Protein AF-O86884-F1 (afdb_monomer_lite)

Organism: Streptococcus pyogenes (NCBI:txid1314)

Foldseek 3Di:
DKEFPPDPVVVVVVVVVVVDQDEYEFDPDPRIDDQVPDDPVHHYDDDCVVVVVCVVVDDPPDDDDDDYDPVRVVVVVVVVVVVVVVVVVVPD

Structure (mmCIF, N/CA/C/O backbone):
data_AF-O86884-F1
#
_entry.id   AF-O86884-F1
#
loop_
_atom_site.group_PDB
_atom_site.id
_atom_site.type_symbol
_atom_site.label_atom_id
_atom_site.label_alt_id
_atom_site.label_comp_id
_atom_site.label_asym_id
_atom_site.label_entity_id
_atom_site.label_seq_id
_atom_site.pdbx_PDB_ins_code
_atom_site.Cartn_x
_atom_site.Cartn_y
_atom_site.Cartn_z
_atom_site.occupancy
_atom_site.B_iso_or_equiv
_atom_site.auth_seq_id
_atom_site.auth_comp_id
_atom_site.auth_asym_id
_atom_site.auth_atom_id
_atom_site.pdbx_PDB_model_num
ATOM 1 N N . PHE A 1 1 ? -0.605 -1.532 1.226 1.00 97.69 1 PHE A N 1
ATOM 2 C CA . PHE A 1 1 ? 0.793 -1.427 0.758 1.00 97.69 1 PHE A CA 1
ATOM 3 C C . PHE A 1 1 ? 0.819 -1.177 -0.742 1.00 97.69 1 PHE A C 1
ATOM 5 O O . PHE A 1 1 ? 0.117 -1.877 -1.457 1.00 97.69 1 PHE A O 1
ATOM 12 N N . GLY A 1 2 ? 1.606 -0.206 -1.214 1.00 97.94 2 GLY A N 1
ATOM 13 C CA . GLY A 1 2 ? 1.804 0.050 -2.648 1.00 97.94 2 GLY A CA 1
ATOM 14 C C . GLY A 1 2 ? 3.269 0.361 -2.950 1.00 97.94 2 GLY A C 1
ATOM 15 O O . GLY A 1 2 ? 3.869 1.216 -2.294 1.00 97.94 2 GLY A O 1
ATOM 16 N N . ALA A 1 3 ? 3.871 -0.347 -3.905 1.00 97.81 3 ALA A N 1
ATOM 17 C CA . ALA A 1 3 ? 5.310 -0.302 -4.180 1.00 97.81 3 ALA A CA 1
ATOM 18 C C . ALA A 1 3 ? 5.628 0.064 -5.633 1.00 97.81 3 ALA A C 1
ATOM 20 O O . ALA A 1 3 ? 4.749 0.087 -6.485 1.00 97.81 3 ALA A O 1
ATOM 21 N N . ILE A 1 4 ? 6.903 0.347 -5.895 1.00 97.38 4 ILE A N 1
ATOM 22 C CA . ILE A 1 4 ? 7.455 0.388 -7.253 1.00 97.38 4 ILE A CA 1
ATOM 23 C C . ILE A 1 4 ? 8.280 -0.878 -7.494 1.00 97.38 4 ILE A C 1
ATOM 25 O O . ILE A 1 4 ? 8.764 -1.479 -6.533 1.00 97.38 4 ILE A O 1
ATOM 29 N N . ASP A 1 5 ? 8.429 -1.271 -8.752 1.00 93.50 5 ASP A N 1
ATOM 30 C CA . ASP A 1 5 ? 9.041 -2.538 -9.179 1.00 93.50 5 ASP A CA 1
ATOM 31 C C . ASP A 1 5 ? 10.525 -2.735 -8.814 1.00 93.50 5 ASP A C 1
ATOM 33 O O . ASP A 1 5 ? 10.994 -3.869 -8.795 1.00 93.50 5 ASP A O 1
ATOM 37 N N . THR A 1 6 ? 11.246 -1.676 -8.441 1.00 92.75 6 THR A N 1
ATOM 38 C CA . THR A 1 6 ? 12.650 -1.741 -7.995 1.00 92.75 6 THR A CA 1
ATOM 39 C C . THR A 1 6 ? 12.837 -2.114 -6.519 1.00 92.75 6 THR A C 1
ATOM 41 O O . THR A 1 6 ? 13.970 -2.212 -6.046 1.00 92.75 6 THR A O 1
ATOM 44 N N . LYS A 1 7 ? 11.753 -2.290 -5.751 1.00 91.38 7 LYS A N 1
ATOM 45 C CA . LYS A 1 7 ? 11.816 -2.627 -4.317 1.00 91.38 7 LYS A CA 1
ATOM 46 C C . LYS A 1 7 ? 11.929 -4.141 -4.070 1.00 91.38 7 LYS A C 1
ATOM 48 O O . LYS A 1 7 ? 11.409 -4.918 -4.869 1.00 91.38 7 LYS A O 1
ATOM 53 N N . PRO A 1 8 ? 12.483 -4.574 -2.917 1.00 96.00 8 PRO A N 1
ATOM 54 C CA . PRO A 1 8 ? 12.433 -5.971 -2.476 1.00 96.00 8 PRO A CA 1
ATOM 55 C C . PRO A 1 8 ? 11.017 -6.340 -1.990 1.00 96.00 8 PRO A C 1
ATOM 57 O O . PRO A 1 8 ? 10.760 -6.503 -0.801 1.00 96.00 8 PRO A O 1
ATOM 60 N N . ILE A 1 9 ? 10.053 -6.399 -2.914 1.00 96.88 9 ILE A N 1
ATOM 61 C CA . ILE A 1 9 ? 8.621 -6.504 -2.592 1.00 96.88 9 ILE A CA 1
ATOM 62 C C . ILE A 1 9 ? 8.308 -7.779 -1.809 1.00 96.88 9 ILE A C 1
ATOM 64 O O . ILE A 1 9 ? 7.555 -7.705 -0.845 1.00 96.88 9 ILE A O 1
ATOM 68 N N . ALA A 1 10 ? 8.894 -8.920 -2.180 1.00 95.88 10 ALA A N 1
ATOM 69 C CA . ALA A 1 10 ? 8.652 -10.188 -1.493 1.00 95.88 10 ALA A CA 1
ATOM 70 C C . ALA A 1 10 ? 9.015 -10.108 0.001 1.00 95.88 10 ALA A C 1
ATOM 72 O O . ALA A 1 10 ? 8.170 -10.397 0.846 1.00 95.88 10 ALA A O 1
ATOM 73 N N . ASP A 1 11 ? 10.215 -9.620 0.324 1.00 96.69 11 ASP A N 1
ATOM 74 C CA . ASP A 1 11 ? 10.687 -9.494 1.708 1.00 96.69 11 ASP A CA 1
ATOM 75 C C . ASP A 1 11 ? 9.841 -8.496 2.508 1.00 96.69 11 ASP A C 1
ATOM 77 O O . ASP A 1 11 ? 9.502 -8.730 3.668 1.00 96.69 11 ASP A O 1
ATOM 81 N N . MET A 1 12 ? 9.437 -7.388 1.876 1.00 97.19 12 MET A N 1
ATOM 82 C CA . MET A 1 12 ? 8.549 -6.408 2.503 1.00 97.19 12 MET A CA 1
ATOM 83 C C . MET A 1 12 ? 7.171 -7.000 2.817 1.00 97.19 12 MET A C 1
ATOM 85 O O . MET A 1 12 ? 6.623 -6.709 3.876 1.00 97.19 12 MET A O 1
ATOM 89 N N . LEU A 1 13 ? 6.601 -7.812 1.920 1.00 97.12 13 LEU A N 1
ATOM 90 C CA . LEU A 1 13 ? 5.315 -8.476 2.155 1.00 97.12 13 LEU A CA 1
ATOM 91 C C . LEU A 1 13 ? 5.415 -9.464 3.320 1.00 97.12 13 LEU A C 1
ATOM 93 O O . LEU A 1 13 ? 4.540 -9.444 4.180 1.00 97.12 13 LEU A O 1
ATOM 97 N N . VAL A 1 14 ? 6.498 -10.249 3.389 1.00 96.50 14 VAL A N 1
ATOM 98 C CA . VAL A 1 14 ? 6.765 -11.166 4.512 1.00 96.50 14 VAL A CA 1
ATOM 99 C C . VAL A 1 14 ? 6.874 -10.404 5.829 1.00 96.50 14 VAL A C 1
ATOM 101 O O . VAL A 1 14 ? 6.298 -10.818 6.824 1.00 96.50 14 VAL A O 1
ATOM 104 N N . ALA A 1 15 ? 7.567 -9.265 5.860 1.00 95.69 15 ALA A N 1
ATOM 105 C CA . ALA A 1 15 ? 7.659 -8.469 7.082 1.00 95.69 15 ALA A CA 1
ATOM 106 C C . ALA A 1 15 ? 6.302 -7.868 7.494 1.00 95.69 15 ALA A C 1
ATOM 108 O O . ALA A 1 15 ? 5.974 -7.828 8.677 1.00 95.69 15 ALA A O 1
ATOM 109 N N . LEU A 1 16 ? 5.510 -7.393 6.528 1.00 96.25 16 LEU A N 1
ATOM 110 C CA . LEU A 1 16 ? 4.239 -6.716 6.790 1.00 96.25 16 LEU A CA 1
ATOM 111 C C . LEU A 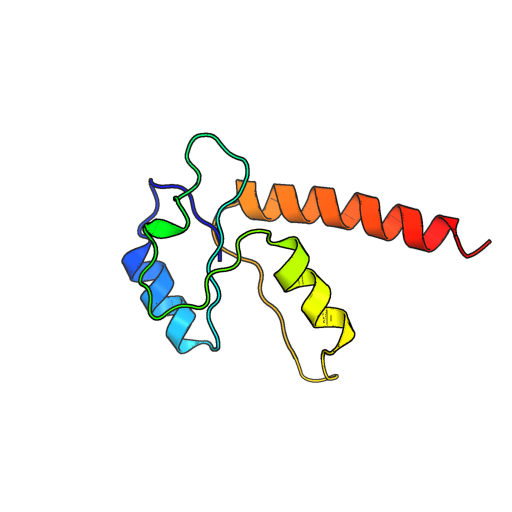1 16 ? 3.116 -7.681 7.189 1.00 96.25 16 LEU A C 1
ATOM 113 O O . LEU A 1 16 ? 2.306 -7.321 8.039 1.00 96.25 16 LEU A O 1
ATOM 117 N N . GLU A 1 17 ? 3.071 -8.891 6.625 1.00 95.12 17 GLU A N 1
ATOM 118 C CA . GLU A 1 17 ? 2.047 -9.892 6.967 1.00 95.12 17 GLU A CA 1
ATOM 119 C C . GLU A 1 17 ? 2.178 -10.404 8.414 1.00 95.12 17 GLU A C 1
ATOM 121 O O . GLU A 1 17 ? 1.207 -10.900 8.972 1.00 95.12 17 GLU A O 1
ATOM 126 N N . GLN A 1 18 ? 3.342 -10.228 9.056 1.00 94.69 18 GLN A N 1
ATOM 127 C CA . GLN A 1 18 ? 3.533 -10.546 10.480 1.00 94.69 18 GLN A CA 1
ATOM 128 C C . GLN A 1 18 ? 2.941 -9.492 11.429 1.00 94.69 18 GLN A C 1
ATOM 130 O O . GLN A 1 18 ? 2.792 -9.756 12.619 1.00 94.69 18 GLN A O 1
ATOM 135 N N . ILE A 1 19 ? 2.641 -8.287 10.935 1.00 92.44 19 ILE A N 1
ATOM 136 C CA . ILE A 1 19 ? 2.153 -7.174 11.764 1.00 92.44 19 ILE A CA 1
ATOM 137 C C . ILE A 1 19 ? 0.624 -7.205 11.870 1.00 92.44 19 ILE A C 1
ATOM 139 O O . ILE A 1 19 ? 0.07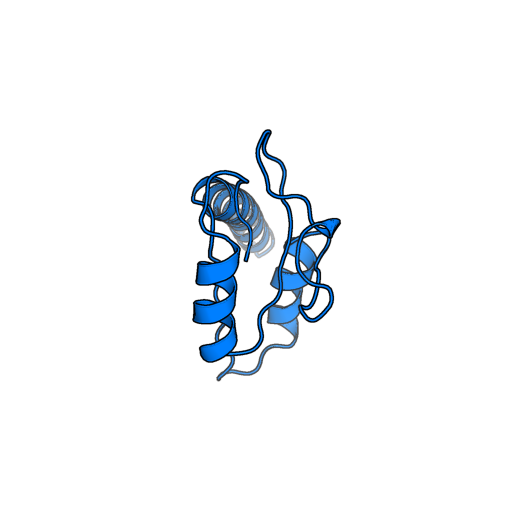0 -6.817 12.897 1.00 92.44 19 ILE A O 1
ATOM 143 N N . GLY A 1 20 ? -0.062 -7.661 10.821 1.00 91.69 20 GLY A N 1
ATOM 144 C CA . GLY A 1 20 ? -1.518 -7.756 10.778 1.00 91.69 20 GLY A CA 1
ATOM 145 C C . GLY A 1 20 ? -2.050 -7.930 9.358 1.00 91.69 20 GLY A C 1
ATOM 146 O O . GLY A 1 20 ? -1.307 -8.275 8.436 1.00 91.69 20 GLY A O 1
ATOM 147 N N . ASP A 1 21 ? -3.343 -7.655 9.182 1.00 94.00 21 ASP A N 1
ATOM 148 C CA . ASP A 1 21 ? -4.038 -7.824 7.906 1.00 94.00 21 ASP A CA 1
ATOM 149 C C . ASP A 1 21 ? -3.436 -6.942 6.804 1.00 94.00 21 ASP A C 1
ATOM 151 O O . ASP A 1 21 ? -3.522 -5.708 6.817 1.00 94.00 21 ASP A O 1
ATOM 155 N N . LEU A 1 22 ? -2.835 -7.590 5.805 1.00 96.44 22 LEU A N 1
ATOM 156 C CA . LEU A 1 22 ? -2.138 -6.917 4.719 1.00 96.44 22 LEU A CA 1
ATOM 157 C C . LEU A 1 22 ? -2.996 -6.844 3.455 1.00 96.44 22 LEU A C 1
ATOM 159 O O . LEU A 1 22 ? -3.280 -7.849 2.802 1.00 96.44 22 LEU A O 1
ATOM 163 N N . GLN A 1 23 ? -3.321 -5.614 3.060 1.00 97.38 23 GLN A N 1
ATOM 164 C CA . GLN A 1 23 ? -3.905 -5.309 1.757 1.00 97.38 23 GLN A CA 1
ATOM 165 C C . GLN A 1 23 ? -2.872 -4.654 0.834 1.00 97.38 23 GLN A C 1
ATOM 167 O O . GLN A 1 23 ? -2.090 -3.788 1.249 1.00 97.38 23 GLN A O 1
ATOM 172 N N . VAL A 1 24 ? -2.878 -5.039 -0.438 1.00 98.25 24 VAL A N 1
ATOM 173 C CA . VAL A 1 24 ? -1.973 -4.550 -1.485 1.00 98.25 24 VAL A CA 1
ATOM 174 C C . VAL A 1 24 ? -2.743 -3.772 -2.545 1.00 98.25 24 VAL A C 1
ATOM 176 O O . VAL A 1 24 ? -3.913 -4.036 -2.804 1.00 98.25 24 VAL A O 1
ATOM 179 N N . THR A 1 25 ? -2.096 -2.782 -3.146 1.00 98.19 25 THR A N 1
ATOM 180 C CA . THR A 1 25 ? -2.707 -1.918 -4.158 1.00 98.19 25 THR A CA 1
ATOM 181 C C . THR A 1 25 ? -1.655 -1.436 -5.152 1.00 98.19 25 THR A C 1
ATOM 183 O O . THR A 1 25 ? -0.456 -1.454 -4.856 1.00 98.19 25 THR A O 1
ATOM 186 N N . SER A 1 26 ? -2.106 -0.994 -6.322 1.00 97.56 26 SER A N 1
ATOM 187 C CA . SER A 1 26 ? -1.287 -0.241 -7.273 1.00 97.56 26 SER A CA 1
ATOM 188 C C . SER A 1 26 ? -1.718 1.228 -7.280 1.00 97.56 26 SER A C 1
ATOM 190 O O . SER A 1 26 ? -2.682 1.610 -6.620 1.00 97.56 26 SER A O 1
ATOM 192 N N . PHE A 1 27 ? -0.972 2.087 -7.965 1.00 95.75 27 PHE A N 1
ATOM 193 C CA . PHE A 1 27 ? -1.221 3.529 -7.964 1.00 95.75 27 PHE A CA 1
ATOM 194 C C . PHE A 1 27 ? -0.690 4.188 -9.236 1.00 95.75 27 PHE A C 1
ATOM 196 O O . PHE A 1 27 ? -0.032 3.547 -10.056 1.00 95.75 27 PHE A O 1
ATOM 203 N N . HIS A 1 28 ? -0.987 5.475 -9.425 1.00 93.19 28 HIS A N 1
ATOM 204 C CA . HIS A 1 28 ? -0.701 6.148 -10.685 1.00 93.19 28 HIS A CA 1
ATOM 205 C C . HIS A 1 28 ? 0.738 6.679 -10.725 1.00 93.19 28 HIS A C 1
ATOM 207 O O . HIS A 1 28 ? 1.020 7.832 -10.388 1.00 93.19 28 HIS A O 1
ATOM 213 N N . TYR A 1 29 ? 1.670 5.816 -11.130 1.00 94.25 29 TYR A N 1
ATOM 214 C CA . TYR A 1 29 ? 3.079 6.162 -11.308 1.00 94.25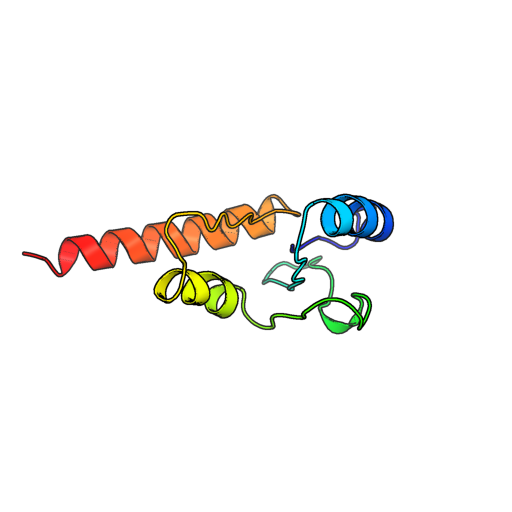 29 TYR A CA 1
ATOM 215 C C . TYR A 1 29 ? 3.747 5.226 -12.331 1.00 94.25 29 TYR A C 1
ATOM 217 O O . TYR A 1 29 ? 3.415 4.042 -12.326 1.00 94.25 29 TYR A O 1
ATOM 225 N N . PRO A 1 30 ? 4.696 5.695 -13.175 1.00 93.12 30 PRO A N 1
ATOM 226 C CA . PRO A 1 30 ? 5.242 4.899 -14.285 1.00 93.12 30 PRO A CA 1
ATOM 227 C C . PRO A 1 30 ? 5.754 3.507 -13.898 1.00 93.12 30 PRO A C 1
ATOM 229 O O . PRO A 1 30 ? 5.520 2.548 -14.621 1.00 93.12 30 PRO A O 1
ATOM 232 N N . ASN A 1 31 ? 6.388 3.395 -12.729 1.00 94.50 31 ASN A N 1
ATOM 233 C CA . ASN A 1 31 ? 6.981 2.143 -12.251 1.00 94.50 31 ASN A CA 1
ATOM 234 C C . ASN A 1 31 ? 6.207 1.553 -11.064 1.00 94.50 31 ASN A C 1
ATOM 236 O O . ASN A 1 31 ? 6.780 0.825 -10.251 1.00 94.50 31 ASN A O 1
ATOM 240 N N . ALA A 1 32 ? 4.936 1.926 -10.883 1.00 97.38 32 ALA A N 1
ATOM 241 C CA . ALA A 1 32 ? 4.102 1.319 -9.854 1.00 97.38 32 ALA A CA 1
ATOM 242 C C . ALA A 1 32 ? 4.001 -0.192 -10.090 1.00 97.38 32 ALA A C 1
ATOM 244 O O . ALA A 1 32 ? 3.829 -0.657 -11.216 1.00 97.38 32 ALA A O 1
ATOM 245 N N . TYR A 1 33 ? 4.116 -0.968 -9.015 1.00 97.88 33 TYR A N 1
ATOM 246 C CA . TYR A 1 33 ? 4.026 -2.413 -9.112 1.00 97.88 33 TYR A CA 1
ATOM 247 C C . TYR A 1 33 ? 2.587 -2.815 -9.479 1.00 97.88 33 TYR A C 1
ATOM 249 O O . TYR A 1 33 ? 1.652 -2.376 -8.797 1.00 97.88 33 TYR A O 1
ATOM 257 N N . PRO A 1 34 ? 2.381 -3.607 -10.546 1.00 97.06 34 PRO A N 1
ATOM 258 C CA . PRO A 1 34 ? 1.046 -4.007 -10.982 1.00 97.06 34 PRO A CA 1
ATOM 259 C C . PRO A 1 34 ? 0.314 -4.824 -9.919 1.00 97.06 34 PRO A C 1
ATOM 261 O O . PRO A 1 34 ? 0.917 -5.663 -9.244 1.00 97.06 34 PRO A O 1
ATOM 264 N N . LEU A 1 35 ? -0.995 -4.603 -9.793 1.00 97.56 35 LEU A N 1
ATOM 265 C CA . LEU A 1 35 ? -1.811 -5.238 -8.760 1.00 97.56 35 LEU A CA 1
ATOM 266 C C . LEU A 1 35 ? -1.837 -6.768 -8.910 1.00 97.56 35 LEU A C 1
ATOM 268 O O . LEU A 1 35 ? -1.804 -7.506 -7.928 1.00 97.56 35 LEU A O 1
ATOM 272 N N . GLU A 1 36 ? -1.836 -7.236 -10.152 1.00 96.75 36 GLU A N 1
ATOM 273 C CA . GLU A 1 36 ? -1.925 -8.639 -10.551 1.00 96.75 36 GLU A CA 1
ATOM 274 C C . GLU A 1 36 ? -0.647 -9.417 -10.222 1.00 96.75 36 GLU A C 1
ATOM 276 O O . GLU A 1 36 ? -0.683 -10.640 -10.114 1.00 96.75 36 GLU A O 1
ATOM 281 N N . LYS A 1 37 ? 0.482 -8.718 -10.039 1.00 96.81 37 LYS A N 1
ATOM 282 C CA . LYS A 1 37 ? 1.767 -9.337 -9.691 1.00 96.81 37 LYS A CA 1
ATOM 283 C C . LYS A 1 37 ? 1.920 -9.614 -8.195 1.00 96.81 37 LYS A C 1
ATOM 285 O O . LYS A 1 37 ? 2.820 -10.356 -7.808 1.00 96.81 37 LYS A O 1
ATOM 290 N N . TYR A 1 38 ? 1.076 -9.036 -7.341 1.00 97.31 38 TYR A N 1
ATOM 291 C CA . TYR A 1 38 ? 1.070 -9.397 -5.923 1.00 97.31 38 TYR A CA 1
ATOM 292 C C . TYR A 1 38 ? 0.547 -10.828 -5.728 1.00 97.31 38 TYR A C 1
ATOM 294 O O . TYR A 1 38 ? -0.330 -11.240 -6.475 1.00 97.31 38 TYR A O 1
ATOM 302 N N . PRO A 1 39 ? 0.993 -11.594 -4.718 1.00 96.00 39 PRO A N 1
ATOM 303 C CA . PRO A 1 39 ? 0.416 -12.908 -4.420 1.00 96.00 39 PRO A CA 1
ATOM 304 C C . PRO A 1 39 ? -1.099 -12.856 -4.158 1.00 96.00 39 PRO A C 1
ATOM 306 O O . PRO A 1 39 ? -1.583 -11.940 -3.497 1.00 96.00 39 PRO A O 1
ATOM 309 N N . GLU A 1 40 ? -1.847 -13.853 -4.643 1.00 95.25 40 GLU A N 1
ATOM 310 C CA . GLU A 1 40 ? -3.321 -13.913 -4.530 1.00 95.25 40 GLU A CA 1
ATOM 311 C C . GLU A 1 40 ? -3.835 -14.036 -3.094 1.00 95.25 40 GLU A C 1
ATOM 313 O O . GLU A 1 40 ? -4.974 -13.678 -2.816 1.00 95.25 40 GLU A O 1
ATOM 318 N N . ARG A 1 41 ? -2.991 -14.502 -2.168 1.00 94.94 41 ARG A N 1
ATOM 319 C CA . ARG A 1 41 ? -3.351 -14.632 -0.751 1.00 94.94 41 ARG A CA 1
ATOM 320 C C . ARG A 1 41 ? -3.598 -13.294 -0.047 1.00 94.94 41 ARG A C 1
ATOM 322 O O . ARG A 1 41 ? -4.191 -13.286 1.024 1.00 94.94 41 ARG A O 1
ATOM 329 N N . PHE A 1 42 ? -3.115 -12.181 -0.603 1.00 96.31 42 PHE A N 1
ATOM 330 C CA . PHE A 1 42 ? -3.326 -10.857 -0.023 1.00 96.31 42 PHE A CA 1
ATOM 331 C C . PHE A 1 42 ? -4.597 -10.219 -0.569 1.00 96.31 42 PHE A C 1
ATOM 333 O O . PHE A 1 42 ? -4.893 -10.323 -1.760 1.00 96.31 42 PHE A O 1
ATOM 340 N N . GLY A 1 43 ? -5.300 -9.469 0.282 1.00 96.25 43 GLY A N 1
ATOM 341 C CA . GLY A 1 43 ? -6.410 -8.636 -0.169 1.00 96.25 43 GLY A CA 1
ATOM 342 C C . GLY A 1 43 ? -5.914 -7.606 -1.183 1.00 96.25 43 GLY A C 1
ATOM 343 O O . GLY A 1 43 ? -5.048 -6.790 -0.869 1.00 96.25 43 GLY A O 1
ATOM 344 N N . ARG A 1 44 ? -6.438 -7.645 -2.409 1.00 97.50 44 ARG A N 1
ATOM 345 C CA . ARG A 1 44 ? -6.075 -6.712 -3.482 1.00 97.50 44 ARG A CA 1
ATOM 346 C C . ARG A 1 44 ? -7.115 -5.602 -3.574 1.00 97.50 44 ARG A C 1
ATOM 348 O O . ARG A 1 44 ? -8.292 -5.871 -3.789 1.00 97.50 44 ARG A O 1
ATOM 355 N N . VAL A 1 45 ? -6.666 -4.360 -3.450 1.00 96.69 45 VAL A N 1
ATOM 356 C CA . VAL A 1 45 ? -7.504 -3.162 -3.545 1.00 96.69 45 VAL A CA 1
ATOM 357 C C . VAL A 1 45 ? -7.160 -2.428 -4.835 1.00 96.69 45 VAL A C 1
ATOM 359 O O . VAL A 1 45 ? -6.016 -2.008 -5.019 1.00 96.69 45 VAL A O 1
ATOM 362 N N . ALA A 1 46 ? -8.139 -2.274 -5.726 1.00 95.88 46 ALA A N 1
ATOM 363 C CA . ALA A 1 46 ? -7.939 -1.625 -7.023 1.00 95.88 46 ALA A CA 1
ATOM 364 C C . ALA A 1 46 ? -7.716 -0.110 -6.892 1.00 95.88 46 ALA A C 1
ATOM 366 O O . ALA A 1 46 ? -6.812 0.429 -7.526 1.00 95.88 46 ALA A O 1
ATOM 367 N N . ASP A 1 47 ? -8.494 0.562 -6.037 1.00 95.25 47 ASP A N 1
ATOM 368 C CA . ASP A 1 47 ? -8.334 1.983 -5.718 1.00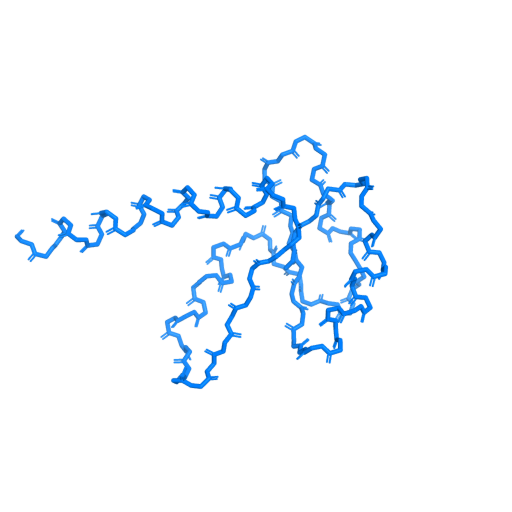 95.25 47 ASP A CA 1
ATOM 369 C C . ASP A 1 47 ? -8.097 2.153 -4.212 1.00 95.25 47 ASP A C 1
ATOM 371 O O . ASP A 1 47 ? -8.928 1.778 -3.385 1.00 95.25 47 ASP A O 1
ATOM 375 N N . PHE A 1 48 ? -6.975 2.767 -3.826 1.00 94.94 48 PHE A N 1
ATOM 376 C CA . PHE A 1 48 ? -6.648 3.005 -2.417 1.00 94.94 48 PHE A CA 1
ATOM 377 C C . PHE A 1 48 ? -7.751 3.769 -1.663 1.00 94.94 48 PHE A C 1
ATOM 379 O O . PHE A 1 48 ? -7.810 3.705 -0.435 1.00 94.94 48 PHE A O 1
ATOM 386 N N . LYS A 1 49 ? -8.619 4.512 -2.359 1.00 94.56 49 LYS A N 1
ATOM 387 C CA . LYS A 1 49 ? -9.750 5.221 -1.749 1.00 94.56 49 LYS A CA 1
ATOM 388 C C . LYS A 1 49 ? -10.744 4.270 -1.090 1.00 94.56 49 LYS A C 1
ATOM 390 O O . LYS A 1 49 ? -11.324 4.655 -0.075 1.00 94.56 49 LYS A O 1
ATOM 395 N N . ASP A 1 50 ? -10.888 3.051 -1.601 1.00 94.62 50 ASP A N 1
ATOM 396 C CA . ASP A 1 50 ? -11.748 2.029 -1.002 1.00 94.62 50 ASP A CA 1
ATOM 397 C C . ASP A 1 50 ? -11.189 1.597 0.356 1.00 94.62 50 ASP A C 1
ATOM 399 O O . ASP A 1 50 ? -11.921 1.536 1.343 1.00 94.62 50 ASP A O 1
ATOM 403 N N . PHE A 1 51 ? -9.864 1.443 0.455 1.00 94.56 51 PHE A N 1
ATOM 404 C CA . PHE A 1 51 ? -9.189 1.217 1.736 1.00 94.56 51 PHE A CA 1
ATOM 405 C C . PHE A 1 51 ? -9.403 2.390 2.704 1.00 94.56 51 PHE A C 1
ATOM 407 O O . PHE A 1 51 ? -9.693 2.189 3.880 1.00 94.56 51 PHE A O 1
ATOM 414 N N . LEU A 1 52 ? -9.326 3.637 2.221 1.00 92.81 52 LEU A N 1
ATOM 415 C CA . LEU A 1 52 ? -9.587 4.811 3.062 1.00 92.81 52 LEU A CA 1
ATOM 416 C C . LEU A 1 52 ? -11.044 4.896 3.537 1.00 92.81 52 LEU A C 1
ATOM 418 O O . LEU A 1 52 ? -11.301 5.468 4.597 1.00 92.81 52 LEU A O 1
ATOM 422 N N . ALA A 1 53 ? -12.000 4.371 2.768 1.00 91.94 53 ALA A N 1
ATOM 423 C CA . ALA A 1 53 ? -13.412 4.380 3.129 1.00 91.94 53 ALA A CA 1
ATOM 424 C C . ALA A 1 53 ? -13.717 3.471 4.330 1.00 91.94 53 ALA A C 1
ATOM 426 O O . ALA A 1 53 ? -14.646 3.779 5.081 1.00 91.94 53 ALA A O 1
ATOM 427 N N . LEU A 1 54 ? -12.893 2.441 4.575 1.00 90.38 54 LEU A N 1
ATOM 428 C CA . LEU A 1 54 ? -13.009 1.544 5.734 1.00 90.38 54 LEU A CA 1
ATOM 429 C C . LEU A 1 54 ? -13.014 2.302 7.066 1.00 90.38 54 LEU A C 1
ATOM 431 O O . LEU A 1 54 ? -13.700 1.891 7.997 1.00 90.38 54 LEU A O 1
ATOM 435 N N . ARG A 1 55 ? -12.360 3.473 7.132 1.00 89.06 55 ARG A N 1
ATOM 436 C CA . ARG A 1 55 ? -12.346 4.340 8.324 1.00 89.06 55 ARG A CA 1
ATOM 437 C C . ARG A 1 55 ? -13.744 4.706 8.835 1.00 89.06 55 ARG A C 1
ATOM 439 O O . ARG A 1 55 ? -13.899 5.013 10.007 1.00 89.06 55 ARG A O 1
ATOM 446 N N . LYS A 1 56 ? -14.760 4.724 7.960 1.00 90.12 56 LYS A N 1
ATOM 447 C CA . LYS A 1 56 ? -16.152 5.031 8.338 1.00 90.12 56 LYS A CA 1
ATOM 448 C C . LYS A 1 56 ? -16.772 3.949 9.224 1.00 90.12 56 LYS A C 1
ATOM 450 O O . LYS A 1 56 ? -17.761 4.219 9.894 1.00 90.12 56 LYS A O 1
ATOM 455 N N . HIS A 1 57 ? -16.207 2.748 9.189 1.00 92.69 57 HIS A N 1
ATOM 456 C CA . HIS A 1 57 ? -16.659 1.575 9.929 1.00 92.69 57 HIS A CA 1
ATOM 457 C C . HIS A 1 57 ? -15.633 1.128 10.980 1.00 92.69 57 HIS A C 1
ATOM 459 O O . HIS A 1 57 ? -15.819 0.083 11.596 1.00 92.69 57 HIS A O 1
ATOM 465 N N . ALA A 1 58 ? -14.561 1.904 11.167 1.00 91.94 58 ALA A N 1
ATOM 466 C CA . ALA A 1 58 ? -13.498 1.595 12.105 1.00 91.94 58 ALA A CA 1
ATOM 467 C C . ALA A 1 58 ? -13.959 1.768 13.556 1.00 91.94 58 ALA A C 1
ATOM 469 O O . ALA A 1 58 ? -14.698 2.700 13.890 1.00 91.94 58 ALA A O 1
ATOM 470 N N . LYS A 1 59 ? -13.485 0.876 14.419 1.00 94.50 59 LYS A N 1
ATOM 471 C CA . LYS A 1 59 ? -13.593 0.979 15.872 1.00 94.50 59 LYS A CA 1
ATOM 472 C C . LYS A 1 59 ? -12.510 1.909 16.419 1.00 94.50 59 LYS A C 1
ATOM 474 O O . LYS A 1 59 ? -11.574 2.288 15.720 1.00 94.50 59 LYS A O 1
ATOM 479 N N . ALA A 1 60 ? -12.647 2.296 17.686 1.00 91.44 60 ALA A N 1
ATOM 480 C CA . ALA A 1 60 ? -11.721 3.225 18.337 1.00 91.44 60 ALA A CA 1
ATOM 481 C C . ALA A 1 60 ? -10.291 2.665 18.486 1.00 91.44 60 ALA A C 1
ATOM 483 O O . ALA A 1 60 ? -9.343 3.438 18.589 1.00 91.44 60 ALA A O 1
ATOM 484 N N . ASP A 1 61 ? -10.151 1.343 18.509 1.00 93.50 61 ASP A N 1
ATOM 485 C CA . ASP A 1 61 ? -8.902 0.594 18.643 1.00 93.50 61 ASP A CA 1
ATOM 486 C C . ASP A 1 61 ? -8.303 0.142 17.300 1.00 93.50 61 ASP A C 1
ATOM 488 O O . ASP A 1 61 ? -7.197 -0.398 17.278 1.00 93.50 61 ASP A O 1
ATOM 492 N N . ASP A 1 62 ? -8.978 0.406 16.176 1.00 92.81 62 ASP A N 1
ATOM 493 C CA . ASP A 1 62 ? -8.453 0.075 14.853 1.00 92.81 62 ASP A CA 1
ATOM 494 C C . ASP A 1 62 ? -7.329 1.041 14.449 1.00 92.81 62 ASP A C 1
ATOM 496 O O . ASP A 1 62 ? -7.467 2.268 14.493 1.00 92.81 62 ASP A O 1
ATOM 500 N N . PHE A 1 63 ? -6.216 0.483 13.966 1.00 92.38 63 PHE A N 1
ATOM 501 C CA . PHE A 1 63 ? -5.068 1.252 13.495 1.00 92.38 63 PHE A CA 1
ATOM 502 C C . PHE A 1 63 ? -4.719 0.908 12.045 1.00 92.38 63 PHE A C 1
ATOM 504 O O . PHE A 1 63 ? -4.357 -0.220 11.720 1.00 92.38 63 PHE A O 1
ATOM 511 N N . PHE A 1 64 ? -4.792 1.906 11.162 1.00 93.69 64 PHE A N 1
ATOM 512 C CA . PHE A 1 64 ? -4.537 1.736 9.730 1.00 93.69 64 PHE A CA 1
ATOM 513 C C . PHE A 1 64 ? -3.156 2.263 9.348 1.00 93.69 64 PHE A C 1
ATOM 515 O O . PHE A 1 64 ? -2.821 3.418 9.613 1.00 93.69 64 PHE A O 1
ATOM 522 N N . VAL A 1 65 ? -2.383 1.444 8.629 1.00 95.00 65 VAL A N 1
ATOM 523 C CA . VAL A 1 65 ? -1.058 1.817 8.121 1.00 95.00 65 VAL A CA 1
ATOM 524 C C . VAL A 1 65 ? -1.061 1.880 6.600 1.00 95.00 65 VAL A C 1
ATOM 526 O O . VAL A 1 65 ? -1.359 0.911 5.904 1.00 95.00 65 VAL A O 1
ATOM 529 N N . ILE A 1 66 ? -0.645 3.028 6.070 1.00 96.31 66 ILE A N 1
ATOM 530 C CA . ILE A 1 66 ? -0.404 3.233 4.643 1.00 96.31 66 ILE A CA 1
ATOM 531 C C . ILE A 1 66 ? 1.104 3.337 4.439 1.00 96.31 66 ILE A C 1
ATOM 533 O O . ILE A 1 66 ? 1.742 4.269 4.920 1.00 96.31 66 ILE A O 1
ATOM 537 N N . THR A 1 67 ? 1.682 2.370 3.728 1.00 96.75 67 THR A N 1
ATOM 538 C CA . THR A 1 67 ? 3.135 2.271 3.543 1.00 96.75 67 THR A CA 1
ATOM 539 C C . THR A 1 67 ? 3.516 1.678 2.182 1.00 96.75 67 THR A C 1
ATOM 541 O O . THR A 1 67 ? 2.657 1.245 1.403 1.00 96.75 67 THR A O 1
ATOM 544 N N . GLY A 1 68 ? 4.819 1.671 1.898 1.00 96.12 68 GLY A N 1
ATOM 545 C CA . GLY A 1 68 ? 5.428 1.172 0.672 1.00 96.12 68 GLY A CA 1
ATOM 546 C C . GLY A 1 68 ? 6.301 2.227 0.004 1.00 96.12 68 GLY A C 1
ATOM 547 O O . GLY A 1 68 ? 7.421 2.483 0.442 1.00 96.12 68 GLY A O 1
ATOM 548 N N . SER A 1 69 ? 5.847 2.799 -1.106 1.00 96.50 69 SER A N 1
ATOM 549 C CA . SER A 1 69 ? 6.564 3.819 -1.877 1.00 96.50 69 SER A CA 1
ATOM 550 C C . SER A 1 69 ? 6.307 5.239 -1.359 1.00 96.50 69 SER A C 1
ATOM 552 O O . SER A 1 69 ? 5.174 5.590 -1.039 1.00 96.50 69 SER A O 1
ATOM 554 N N . LEU A 1 70 ? 7.333 6.099 -1.371 1.00 95.75 70 LEU A N 1
ATOM 555 C CA . LEU A 1 70 ? 7.156 7.534 -1.107 1.00 95.75 70 LEU A CA 1
ATOM 556 C C . LEU A 1 70 ? 6.228 8.195 -2.138 1.00 95.75 70 LEU A C 1
ATOM 558 O O . LEU A 1 70 ? 5.469 9.092 -1.778 1.00 95.75 70 LEU A O 1
ATOM 562 N N . TYR A 1 71 ? 6.236 7.737 -3.396 1.00 96.19 71 TYR A N 1
ATOM 563 C CA . TYR A 1 71 ? 5.327 8.240 -4.433 1.00 96.19 71 TYR A CA 1
ATOM 564 C C . TYR A 1 71 ? 3.867 7.915 -4.113 1.00 96.19 71 TYR A C 1
ATOM 566 O O . TYR A 1 71 ? 3.016 8.801 -4.182 1.00 96.19 71 TYR A O 1
ATOM 574 N N . PHE A 1 72 ? 3.612 6.683 -3.669 1.00 97.12 72 PHE A N 1
ATOM 575 C CA . PHE A 1 72 ? 2.295 6.230 -3.234 1.00 97.12 72 PHE A CA 1
ATOM 576 C C . PHE A 1 72 ? 1.798 7.021 -2.017 1.00 97.12 72 PHE A C 1
ATOM 578 O O . PHE A 1 72 ? 0.717 7.606 -2.040 1.00 97.12 72 PHE A O 1
ATOM 585 N N . ILE A 1 73 ? 2.630 7.135 -0.976 1.00 96.69 73 ILE A N 1
ATOM 586 C CA . ILE A 1 73 ? 2.299 7.910 0.229 1.00 96.69 73 ILE A CA 1
ATOM 587 C C . ILE A 1 73 ? 2.056 9.388 -0.125 1.00 96.69 73 ILE A C 1
ATOM 589 O O . ILE A 1 73 ? 1.135 10.017 0.397 1.00 96.69 73 ILE A O 1
ATOM 593 N N . SER A 1 74 ? 2.841 9.954 -1.048 1.00 95.44 74 SER A N 1
ATOM 594 C CA . SER A 1 74 ? 2.664 11.328 -1.530 1.00 95.44 74 SER A CA 1
ATOM 595 C C . SER A 1 74 ? 1.332 11.521 -2.263 1.00 95.44 74 SER A C 1
ATOM 597 O O . SER A 1 74 ? 0.657 12.526 -2.033 1.00 95.44 74 SER A O 1
ATOM 599 N N . GLU A 1 75 ? 0.920 10.572 -3.107 1.00 94.94 75 GLU A N 1
ATOM 600 C CA . GLU A 1 75 ? -0.383 10.590 -3.783 1.00 94.94 75 GLU A CA 1
ATOM 601 C C . GLU A 1 75 ? -1.542 10.578 -2.787 1.00 94.94 75 GLU A C 1
ATOM 603 O O . GLU A 1 75 ? -2.418 11.446 -2.853 1.00 94.94 75 GLU A O 1
ATOM 608 N N . ILE A 1 76 ? -1.488 9.682 -1.802 1.00 94.94 76 ILE A N 1
ATOM 609 C CA . ILE A 1 76 ? -2.494 9.602 -0.741 1.00 94.94 76 ILE A CA 1
ATOM 610 C C . ILE A 1 76 ? -2.533 10.893 0.067 1.00 94.94 76 ILE A C 1
ATOM 612 O O . ILE A 1 76 ? -3.610 11.434 0.303 1.00 94.94 76 ILE A O 1
ATOM 616 N N . ARG A 1 77 ? -1.376 11.450 0.441 1.00 94.56 77 ARG A N 1
ATOM 617 C CA . ARG A 1 77 ? -1.316 12.719 1.178 1.00 94.56 77 ARG A CA 1
ATOM 618 C C . ARG A 1 77 ? -1.944 13.867 0.384 1.00 94.56 77 ARG A C 1
ATOM 620 O O . ARG A 1 77 ? -2.689 14.662 0.956 1.00 94.56 77 ARG A O 1
ATOM 627 N N . ARG A 1 78 ? -1.683 13.955 -0.928 1.00 93.88 78 ARG A N 1
ATOM 628 C CA . ARG A 1 78 ? -2.319 14.956 -1.807 1.00 93.88 78 ARG A CA 1
ATOM 629 C C . ARG A 1 78 ? -3.829 14.758 -1.880 1.00 93.88 78 ARG A C 1
ATOM 631 O O . ARG A 1 78 ? -4.566 15.738 -1.792 1.00 93.88 78 ARG A O 1
ATOM 638 N N . TYR A 1 79 ? -4.283 13.516 -2.040 1.00 93.25 79 TYR A N 1
ATOM 639 C CA . TYR A 1 79 ? -5.705 13.180 -2.038 1.00 93.25 79 TYR A CA 1
ATOM 640 C C . TYR A 1 79 ? -6.360 13.596 -0.717 1.00 93.25 79 TYR A C 1
ATOM 642 O O . TYR A 1 79 ? -7.359 14.313 -0.720 1.00 93.25 79 TYR A O 1
ATOM 650 N N . TRP A 1 80 ? -5.755 13.217 0.406 1.00 88.75 80 TRP A N 1
ATOM 651 C CA . TRP A 1 80 ? -6.281 13.457 1.742 1.00 88.75 80 TRP A CA 1
ATOM 652 C C . TRP A 1 80 ? -6.369 14.946 2.074 1.00 88.75 80 TRP A C 1
ATOM 654 O O . TR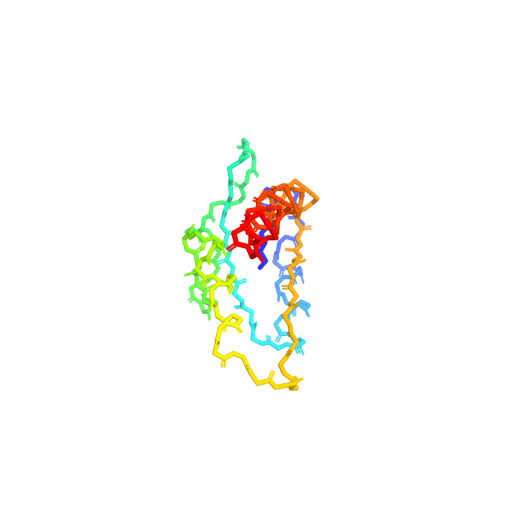P A 1 80 ? -7.411 15.400 2.539 1.00 88.75 80 TRP A O 1
ATOM 664 N N . LYS A 1 81 ? -5.328 15.732 1.758 1.00 89.56 81 LYS A N 1
ATOM 665 C CA . LYS A 1 81 ? -5.330 17.190 1.969 1.00 89.56 81 LYS A CA 1
ATOM 666 C C . LYS A 1 81 ? -6.517 17.863 1.267 1.00 89.56 81 LYS A C 1
ATOM 668 O O . LYS A 1 81 ? -7.263 18.599 1.904 1.00 89.56 81 LYS A O 1
ATOM 673 N N . LYS A 1 82 ? -6.760 17.516 -0.002 1.00 87.50 82 LYS A N 1
ATOM 674 C CA . LYS A 1 82 ? -7.902 18.034 -0.777 1.00 87.50 82 LYS A CA 1
ATOM 675 C C . LYS A 1 82 ? -9.263 17.644 -0.188 1.00 87.50 82 LYS A C 1
ATOM 677 O O . LYS A 1 82 ? -10.239 18.358 -0.397 1.00 87.50 82 LYS A O 1
ATOM 682 N N . HIS A 1 83 ? -9.352 16.504 0.499 1.00 78.62 83 HIS A N 1
ATOM 683 C CA . HIS A 1 83 ? -10.605 16.025 1.089 1.00 78.62 83 HIS A CA 1
ATOM 684 C C . HIS A 1 83 ? -10.866 16.604 2.486 1.00 78.62 83 HIS A C 1
ATOM 686 O O . HIS A 1 83 ? -12.025 16.857 2.797 1.00 78.62 83 HIS A O 1
ATOM 692 N N . ILE A 1 84 ? -9.826 16.880 3.287 1.00 66.94 84 ILE A N 1
ATOM 693 C CA . ILE A 1 84 ? -9.968 17.629 4.550 1.00 66.94 84 ILE A CA 1
ATOM 694 C C . ILE A 1 84 ? -10.422 19.065 4.274 1.00 66.94 84 ILE A C 1
ATOM 696 O O . ILE A 1 84 ? -11.357 19.544 4.909 1.00 66.94 84 ILE A O 1
ATOM 700 N N . GLU A 1 85 ? -9.787 19.757 3.324 1.00 61.09 85 GLU A N 1
ATOM 701 C CA . GLU A 1 85 ? -10.122 21.156 3.018 1.00 61.09 85 GLU A CA 1
ATOM 702 C C . GLU A 1 85 ? -11.602 21.299 2.621 1.00 61.09 85 GLU A C 1
ATOM 704 O O . GLU A 1 85 ? -12.292 22.196 3.101 1.00 61.09 85 GLU A O 1
ATOM 709 N N . LYS A 1 86 ? -12.136 20.349 1.840 1.00 59.12 86 LYS A N 1
ATOM 710 C CA . LYS A 1 86 ? -13.560 20.320 1.472 1.00 59.12 86 LYS A CA 1
ATOM 711 C C . LYS A 1 86 ? -14.500 20.058 2.648 1.00 59.12 86 LYS A C 1
ATOM 713 O O . LYS A 1 86 ? -15.564 20.663 2.688 1.00 59.12 86 LYS A O 1
ATOM 718 N N . SER A 1 87 ? -14.147 19.179 3.589 1.00 57.53 87 SER A N 1
ATOM 719 C CA . SER A 1 87 ? -15.015 18.908 4.743 1.00 57.53 87 SER A CA 1
ATOM 720 C C . SER A 1 87 ? -15.085 20.073 5.727 1.00 57.53 87 SER A C 1
ATOM 722 O O . SER A 1 87 ? -16.083 20.186 6.418 1.00 57.53 87 SER A O 1
ATOM 724 N N . VAL A 1 88 ? -14.054 20.926 5.787 1.00 54.38 88 VAL A N 1
ATOM 725 C CA . VAL A 1 88 ? -14.038 22.129 6.641 1.00 54.38 88 VAL A CA 1
ATOM 726 C C . VAL A 1 88 ? -14.819 23.285 6.003 1.00 54.38 88 VAL A C 1
ATOM 728 O O . VAL A 1 88 ? -15.470 24.047 6.707 1.00 54.38 88 VAL A O 1
ATOM 731 N N . LEU A 1 89 ? -14.802 23.399 4.671 1.00 52.41 89 LEU A N 1
ATOM 732 C CA . LEU A 1 89 ? -15.544 24.432 3.931 1.00 52.41 89 LEU A CA 1
ATOM 733 C C . LEU A 1 89 ? -17.064 24.198 3.879 1.00 52.41 89 LEU A C 1
ATOM 735 O O . LEU A 1 89 ? -17.801 25.125 3.573 1.00 52.41 89 LEU A O 1
ATOM 739 N N . LEU A 1 90 ? -17.535 22.976 4.146 1.00 51.00 90 LEU A N 1
ATOM 740 C CA . LEU A 1 90 ? -18.961 22.612 4.138 1.00 51.00 90 LEU A CA 1
ATOM 741 C C . LEU A 1 90 ? -19.635 22.746 5.516 1.00 51.00 90 LEU A C 1
ATOM 743 O O . LEU A 1 90 ? -20.818 22.440 5.645 1.00 51.00 90 LEU A O 1
ATOM 747 N N . THR A 1 91 ? -18.896 23.171 6.543 1.00 48.00 91 THR A N 1
ATOM 748 C CA . THR A 1 91 ? -19.385 23.327 7.923 1.00 48.00 91 THR A CA 1
ATOM 749 C C . THR A 1 91 ? -19.660 24.781 8.317 1.00 48.00 91 THR A C 1
ATOM 751 O O . THR A 1 91 ? -19.853 25.047 9.505 1.00 48.00 91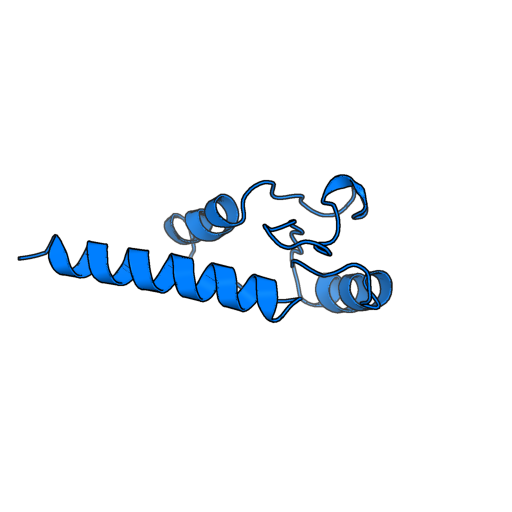 THR A O 1
ATOM 754 N N . HIS A 1 92 ? -19.656 25.725 7.369 1.00 41.25 92 HIS A N 1
ATOM 755 C CA . HIS A 1 92 ? -19.973 27.144 7.585 1.00 41.25 92 HIS A CA 1
ATOM 756 C C . HIS A 1 92 ? -21.077 27.601 6.634 1.00 41.25 92 HIS A C 1
ATOM 758 O O . HIS A 1 92 ? -20.967 27.293 5.426 1.00 41.25 92 HIS A O 1
#

Sequence (92 aa):
FGAIDTKPIADMLVALEQIGDLQVTSFHYPNAYPLEKYPERFGRVADFKDFLALRKHAKADDFFVITGSLYFISEIRRYWKKHIEKSVLLTH

Secondary structure (DSSP, 8-state):
-B-BTTS-HHHHHHHHHTTS--EEE--SSTTBPPGGGS-TTSEEESSHHHHHHGGGG--TT------B-HHHHHHHHHHHHHHHHHHHHT--

InterPro domains:
  IPR036615 Mur ligase, C-terminal domain superfamily [G3DSA:3.90.190.20] (1-87)
  IPR036615 Mur ligase, C-terminal domain superfamily [SSF53244] (1-82)

pLDDT: mean 90.8, std 12.44, range [41.25, 98.25]

Radius of gyration: 14.46 Å; chains: 1; bounding box: 33×42×33 Å